Protein AF-A0A9X4P768-F1 (afdb_monomer_lite)

Foldseek 3Di:
DVVPDDPDDPPPPCVSVQQPDPVSVVVVVVVVVVVDDDPVHDDDPDPPPCNDDPDPVNCVVCPDCVPPVDDPD

Structure (mmCIF, N/CA/C/O backbone):
data_AF-A0A9X4P768-F1
#
_entry.id   AF-A0A9X4P768-F1
#
loop_
_atom_site.group_PDB
_atom_site.id
_atom_site.type_symbol
_atom_site.label_atom_id
_atom_site.label_alt_id
_atom_site.label_comp_id
_atom_site.label_asym_id
_atom_site.label_entity_id
_atom_site.label_seq_id
_atom_site.pdbx_PDB_ins_code
_atom_site.Cartn_x
_atom_site.Cartn_y
_atom_site.Cartn_z
_atom_site.occupancy
_atom_site.B_iso_or_equiv
_atom_site.auth_seq_id
_atom_site.auth_comp_id
_atom_site.auth_asym_id
_atom_site.auth_atom_id
_atom_site.pdbx_PDB_model_num
ATOM 1 N N . PRO A 1 1 ? -10.310 -9.133 31.312 1.00 86.44 1 PRO A N 1
ATOM 2 C CA . PRO A 1 1 ? -11.418 -9.047 32.301 1.00 86.44 1 PRO A CA 1
ATOM 3 C C . PRO A 1 1 ? -12.760 -8.807 31.599 1.00 86.44 1 PRO A C 1
ATOM 5 O O . PRO A 1 1 ? -12.760 -8.227 30.517 1.00 86.44 1 PRO A O 1
ATOM 8 N N . ALA A 1 2 ? -13.884 -9.219 32.197 1.00 89.31 2 ALA A N 1
ATOM 9 C CA . ALA A 1 2 ? -15.218 -8.973 31.629 1.00 89.31 2 ALA A CA 1
ATOM 10 C C . ALA A 1 2 ? -15.481 -7.472 31.378 1.00 89.31 2 ALA A C 1
ATOM 12 O O . ALA A 1 2 ? -16.094 -7.110 30.381 1.00 89.31 2 ALA A O 1
ATOM 13 N N . SER A 1 3 ? -14.906 -6.597 32.211 1.00 93.44 3 SER A N 1
ATOM 14 C CA . SER A 1 3 ? -14.971 -5.135 32.070 1.00 93.44 3 SER A CA 1
ATOM 15 C C . SER A 1 3 ? -14.231 -4.556 30.856 1.00 93.44 3 SER A C 1
ATOM 17 O O . SER A 1 3 ? -14.430 -3.391 30.536 1.00 93.44 3 SER A O 1
ATOM 19 N N . MET A 1 4 ? -13.382 -5.335 30.180 1.00 94.06 4 MET A N 1
ATOM 20 C CA . MET A 1 4 ? -12.629 -4.894 28.995 1.00 94.06 4 MET A CA 1
ATOM 21 C C . MET A 1 4 ? -13.115 -5.562 27.703 1.00 94.06 4 MET A C 1
ATOM 23 O O . MET A 1 4 ? -12.486 -5.408 26.657 1.00 94.06 4 MET A O 1
ATOM 27 N N . GLN A 1 5 ? -14.204 -6.335 27.751 1.00 95.69 5 GLN A N 1
ATOM 28 C CA . GLN A 1 5 ? -14.751 -6.943 26.542 1.00 95.69 5 GLN A CA 1
ATOM 29 C C . GLN A 1 5 ? -15.400 -5.874 25.664 1.00 95.69 5 GLN A C 1
ATOM 31 O O . GLN A 1 5 ? -16.250 -5.103 26.110 1.00 95.69 5 GLN A O 1
ATOM 36 N N . ARG A 1 6 ? -15.006 -5.841 24.390 1.00 95.62 6 ARG A N 1
ATOM 37 C CA . ARG A 1 6 ? -15.627 -4.962 23.403 1.00 95.62 6 ARG A CA 1
ATOM 38 C C . ARG A 1 6 ? -17.073 -5.398 23.171 1.00 95.62 6 ARG A C 1
ATOM 40 O O . ARG A 1 6 ? -17.312 -6.532 22.778 1.00 95.62 6 ARG A O 1
ATOM 47 N N . GLN A 1 7 ? -18.009 -4.468 23.348 1.00 95.56 7 GLN A N 1
ATOM 48 C CA . GLN A 1 7 ? -19.437 -4.693 23.082 1.00 95.56 7 GLN A CA 1
ATOM 49 C C . GLN A 1 7 ? -19.928 -4.023 21.791 1.00 95.56 7 GLN A C 1
ATOM 51 O O . GLN A 1 7 ? -21.005 -4.334 21.295 1.00 95.56 7 GLN A O 1
ATOM 56 N N . SER A 1 8 ? -19.152 -3.088 21.236 1.00 96.75 8 SER A N 1
ATOM 57 C CA . SER A 1 8 ? -19.540 -2.354 20.034 1.00 96.75 8 SER A CA 1
ATOM 58 C C . SER A 1 8 ? -19.342 -3.175 18.760 1.00 96.75 8 SER A C 1
ATOM 60 O O . SER A 1 8 ? -18.293 -3.795 18.559 1.00 96.75 8 SER A O 1
ATOM 62 N N . ALA A 1 9 ? -20.326 -3.101 17.862 1.00 96.62 9 ALA A N 1
ATOM 63 C CA . ALA A 1 9 ? -20.223 -3.640 16.512 1.00 96.62 9 ALA A CA 1
ATOM 64 C C . ALA A 1 9 ? -19.147 -2.895 15.692 1.00 96.62 9 ALA A C 1
ATOM 66 O O . ALA A 1 9 ? -18.854 -1.721 15.931 1.00 96.62 9 ALA A O 1
ATOM 67 N N . TYR A 1 10 ? -18.534 -3.579 14.725 1.00 97.00 10 TYR A N 1
ATOM 68 C CA . TYR A 1 10 ? -17.450 -3.043 13.895 1.00 97.00 10 TYR A CA 1
ATOM 69 C C . TYR A 1 10 ? -17.537 -3.547 12.461 1.00 97.00 10 TYR A C 1
ATOM 71 O O . TYR A 1 10 ? -18.267 -4.493 12.188 1.00 97.00 10 TYR A O 1
ATOM 79 N N . LEU A 1 11 ? -16.825 -2.878 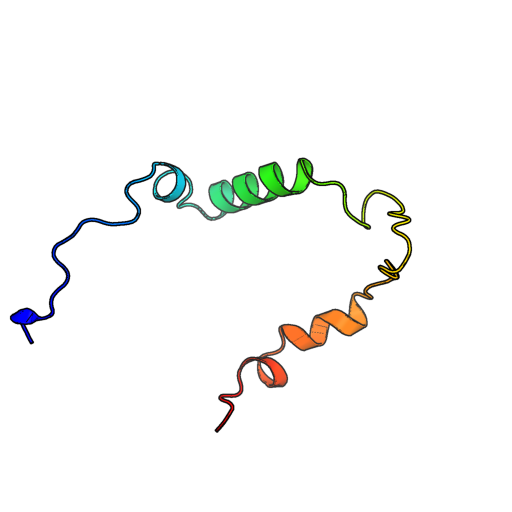11.546 1.00 97.50 11 LEU A N 1
ATOM 80 C CA . LEU A 1 11 ? -16.805 -3.215 10.116 1.00 97.50 11 LEU A CA 1
ATOM 81 C C . LEU A 1 11 ? -18.204 -3.262 9.477 1.00 97.50 11 LEU A C 1
ATOM 83 O O . LEU A 1 11 ? -18.414 -3.946 8.492 1.00 97.50 11 LEU A O 1
ATOM 87 N N . GLN A 1 12 ? -19.147 -2.472 9.993 1.00 98.00 12 GLN A N 1
ATOM 88 C CA . GLN A 1 12 ? -20.550 -2.492 9.559 1.00 98.00 12 GLN A CA 1
ATOM 89 C C . GLN A 1 12 ? -20.763 -1.983 8.123 1.00 98.00 12 GLN A C 1
ATOM 91 O O . GLN A 1 12 ? -21.836 -2.148 7.548 1.00 98.00 12 GLN A O 1
ATOM 96 N N . HIS A 1 13 ? -19.758 -1.334 7.527 1.00 98.06 13 HIS A N 1
ATOM 97 C CA . HIS A 1 13 ? -19.863 -0.852 6.158 1.00 98.06 13 HIS A CA 1
ATOM 98 C C . HIS A 1 13 ? -19.941 -2.038 5.176 1.00 98.06 13 HIS A C 1
ATOM 100 O O . HIS A 1 13 ? -19.121 -2.955 5.271 1.00 98.06 13 HIS A O 1
ATOM 106 N N . PRO A 1 14 ? -20.828 -2.007 4.162 1.00 97.31 14 PRO A N 1
ATOM 107 C CA . PRO A 1 14 ? -21.035 -3.142 3.260 1.00 97.31 14 PRO A CA 1
ATOM 108 C C . PRO A 1 14 ? -19.775 -3.648 2.550 1.00 97.31 14 PRO A C 1
ATOM 110 O O . PRO A 1 14 ? -19.723 -4.806 2.151 1.00 97.31 14 PRO A O 1
ATOM 113 N N . VAL A 1 15 ? -18.748 -2.808 2.380 1.00 97.38 15 VAL A N 1
ATOM 114 C CA . VAL A 1 15 ? -17.471 -3.215 1.760 1.00 97.38 15 VAL A CA 1
ATOM 115 C C . VAL A 1 15 ? -16.817 -4.401 2.475 1.00 97.38 15 VAL A C 1
ATOM 117 O O . VAL A 1 15 ? -16.236 -5.250 1.808 1.00 97.38 15 VAL A O 1
ATOM 120 N N . PHE A 1 16 ? -16.968 -4.499 3.798 1.00 97.81 16 PHE A N 1
ATOM 121 C CA . PHE A 1 16 ? -16.383 -5.573 4.602 1.00 97.81 16 PHE A CA 1
ATOM 122 C C . PHE A 1 16 ? -17.182 -6.878 4.540 1.00 97.81 16 PHE A C 1
ATOM 124 O O . PHE A 1 16 ? -16.713 -7.895 5.038 1.00 97.81 16 PHE A O 1
ATOM 131 N N . HIS A 1 17 ? -18.362 -6.851 3.912 1.00 96.38 17 HIS A N 1
ATOM 132 C CA . HIS A 1 17 ? -19.290 -7.979 3.838 1.00 96.38 17 HIS A CA 1
ATOM 133 C C . HIS A 1 17 ? -19.564 -8.464 2.403 1.00 96.38 17 HIS A C 1
ATOM 135 O O . HIS A 1 17 ? -20.324 -9.405 2.196 1.00 96.38 17 HIS A O 1
ATOM 141 N N . ARG A 1 18 ? -18.989 -7.803 1.388 1.00 95.75 18 ARG A N 1
ATOM 142 C CA . ARG A 1 18 ? -19.266 -8.078 -0.036 1.00 95.75 18 ARG A CA 1
ATOM 143 C C . ARG A 1 18 ? -18.260 -9.008 -0.713 1.00 95.75 18 ARG A C 1
ATOM 145 O O . ARG A 1 18 ? -18.617 -9.628 -1.705 1.00 95.75 18 ARG A O 1
ATOM 152 N N . TYR A 1 19 ? -17.026 -9.091 -0.217 1.00 97.38 19 TYR A N 1
ATOM 153 C CA . TYR A 1 19 ? -15.919 -9.773 -0.902 1.00 97.38 19 TYR A CA 1
ATOM 154 C C . TYR A 1 19 ? -15.255 -10.798 0.027 1.00 97.38 19 TYR A C 1
ATOM 156 O O . TYR A 1 19 ? -14.189 -10.544 0.579 1.00 97.38 19 TYR A O 1
ATOM 164 N N . HIS A 1 20 ? -15.910 -11.941 0.247 1.00 96.38 20 HIS A N 1
ATOM 165 C CA . HIS A 1 20 ? -15.395 -13.003 1.128 1.00 96.38 20 HIS A CA 1
ATOM 166 C C . HIS A 1 20 ? -14.744 -14.170 0.382 1.00 96.38 20 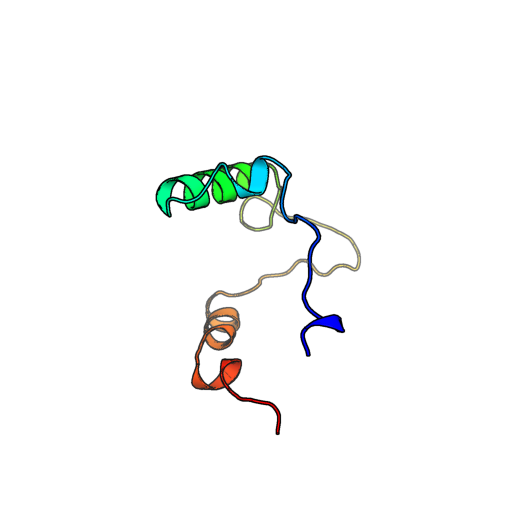HIS A C 1
ATOM 168 O O . HIS A 1 20 ? -13.957 -14.900 0.978 1.00 96.38 20 HIS A O 1
ATOM 174 N N . SER A 1 21 ? -15.052 -14.350 -0.905 1.00 97.81 21 SER A N 1
ATOM 175 C CA . SER A 1 21 ? -14.351 -15.325 -1.736 1.00 97.81 21 SER A CA 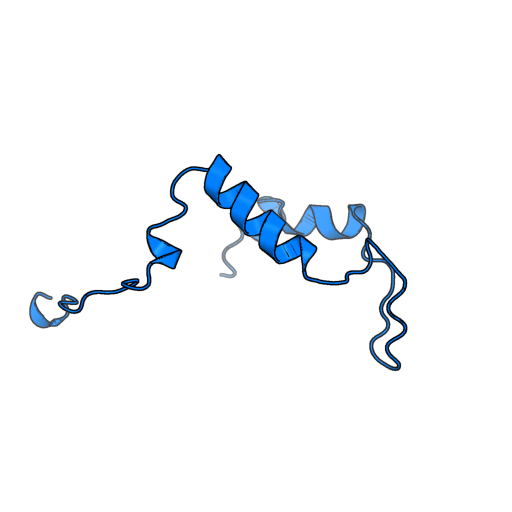1
ATOM 176 C C . SER A 1 21 ? -13.052 -14.724 -2.272 1.00 97.81 21 SER A C 1
ATOM 178 O O . SER A 1 21 ? -12.976 -13.523 -2.546 1.00 97.81 21 SER A O 1
ATOM 180 N N . GLU A 1 22 ? -12.036 -15.565 -2.464 1.00 98.31 22 GLU A N 1
ATOM 181 C CA . GLU A 1 22 ? -10.771 -15.146 -3.074 1.00 98.31 22 GLU A CA 1
ATOM 182 C C . GLU A 1 22 ? -11.011 -14.510 -4.450 1.00 98.31 22 GLU A C 1
ATOM 184 O O . GLU A 1 22 ? -10.486 -13.441 -4.748 1.00 98.31 22 GLU A O 1
ATOM 189 N N . THR A 1 23 ? -11.887 -15.105 -5.265 1.00 98.12 23 THR A N 1
ATOM 190 C CA . THR A 1 23 ? -12.215 -14.584 -6.595 1.00 98.12 23 THR A CA 1
ATOM 191 C C . THR A 1 23 ? -12.858 -13.198 -6.535 1.00 98.12 23 THR A C 1
ATOM 193 O O . THR A 1 23 ? -12.499 -12.319 -7.323 1.00 98.12 23 THR A O 1
ATOM 196 N N . ASP A 1 24 ? -13.793 -12.971 -5.612 1.00 97.50 24 ASP A N 1
ATOM 197 C CA . ASP A 1 24 ? -14.451 -11.670 -5.474 1.00 97.50 24 ASP A CA 1
ATOM 198 C C . ASP A 1 24 ? -13.487 -10.611 -4.937 1.00 97.50 24 ASP A C 1
ATOM 200 O O . ASP A 1 24 ? -13.499 -9.476 -5.421 1.00 97.50 24 ASP A O 1
ATOM 204 N N . MET A 1 25 ? -12.601 -10.988 -4.009 1.00 98.25 25 MET A N 1
ATOM 205 C CA . MET A 1 25 ? -11.538 -10.113 -3.520 1.00 98.25 25 MET A CA 1
ATOM 206 C C . MET A 1 25 ? -10.565 -9.738 -4.644 1.00 98.25 25 MET A C 1
ATOM 208 O O . MET A 1 25 ? -10.297 -8.557 -4.855 1.00 98.25 25 MET A O 1
ATOM 212 N N . MET A 1 26 ? -10.099 -10.712 -5.431 1.00 98.31 26 MET A N 1
ATOM 213 C CA . MET A 1 26 ? -9.192 -10.471 -6.558 1.00 98.31 26 MET A CA 1
ATOM 214 C C . MET A 1 26 ? -9.812 -9.538 -7.605 1.00 98.31 26 MET A C 1
ATOM 216 O O . MET A 1 26 ? -9.159 -8.607 -8.082 1.00 98.31 26 MET A O 1
ATOM 220 N N . ARG A 1 27 ? -11.101 -9.719 -7.925 1.00 98.06 27 ARG A N 1
ATOM 221 C CA . ARG A 1 27 ? -11.840 -8.807 -8.815 1.00 98.06 27 ARG A CA 1
ATOM 222 C C . ARG A 1 27 ? -11.963 -7.406 -8.223 1.00 98.06 27 ARG A C 1
ATOM 224 O O . ARG A 1 27 ? -11.820 -6.425 -8.955 1.00 98.06 27 ARG A O 1
ATOM 231 N N . TYR A 1 28 ? -12.232 -7.298 -6.923 1.00 98.31 28 TYR A N 1
ATOM 232 C CA . TYR A 1 28 ? -12.340 -6.012 -6.243 1.00 98.31 28 TYR A CA 1
ATOM 233 C C . TYR A 1 28 ? -11.012 -5.248 -6.256 1.00 98.31 28 TYR A C 1
ATOM 235 O O . TYR A 1 28 ? -10.994 -4.085 -6.663 1.00 98.31 28 TYR A O 1
ATOM 243 N N . LEU A 1 29 ? -9.902 -5.911 -5.917 1.00 98.31 29 LEU A N 1
ATOM 244 C CA . LEU A 1 29 ? -8.559 -5.329 -5.972 1.00 98.31 29 LEU A CA 1
ATOM 245 C C . LEU A 1 29 ? -8.213 -4.869 -7.390 1.00 98.31 29 LEU A C 1
ATOM 247 O O . LEU A 1 29 ? -7.829 -3.715 -7.582 1.00 98.31 29 LEU A O 1
ATOM 251 N N . LYS A 1 30 ? -8.455 -5.713 -8.404 1.00 98.31 30 LYS A N 1
ATOM 252 C CA . LYS A 1 30 ? -8.185 -5.341 -9.798 1.00 98.31 30 LYS A CA 1
ATOM 253 C C . LYS A 1 30 ? -9.024 -4.149 -10.259 1.00 98.31 30 LYS A C 1
ATOM 255 O O . LYS A 1 30 ? -8.526 -3.273 -10.962 1.00 98.31 30 LYS A O 1
ATOM 260 N N . LYS A 1 31 ? -10.296 -4.085 -9.854 1.00 98.19 31 LYS A N 1
ATOM 261 C CA . LYS A 1 31 ? -11.187 -2.958 -10.168 1.00 98.19 31 LYS A CA 1
ATOM 262 C C . LYS A 1 31 ? -10.661 -1.635 -9.610 1.00 98.19 31 LYS A C 1
ATOM 264 O O . LYS A 1 31 ? -10.874 -0.605 -10.247 1.00 98.19 31 LYS A O 1
ATOM 269 N N . LEU A 1 32 ? -10.039 -1.645 -8.432 1.00 98.31 32 LEU A N 1
ATOM 270 C CA . LEU A 1 32 ? -9.427 -0.452 -7.847 1.00 98.31 32 LEU A CA 1
ATOM 271 C C . LEU A 1 32 ? -8.116 -0.105 -8.554 1.00 98.31 32 LEU A C 1
ATOM 273 O O . LEU A 1 32 ? -7.990 1.014 -9.034 1.00 98.31 32 LEU A O 1
ATOM 277 N N . GLU A 1 33 ? -7.218 -1.078 -8.730 1.00 98.44 33 GLU A N 1
ATOM 278 C CA . GLU A 1 33 ? -5.936 -0.905 -9.433 1.00 98.44 33 GLU A CA 1
ATOM 279 C C . GLU A 1 33 ? -6.124 -0.278 -10.823 1.00 98.44 33 GLU A C 1
ATOM 281 O O . GLU A 1 33 ? -5.372 0.600 -11.236 1.00 98.44 33 GLU A O 1
ATOM 286 N N . VAL A 1 34 ? -7.166 -0.690 -11.555 1.00 98.00 34 VAL A N 1
ATOM 287 C CA . VAL A 1 34 ? -7.406 -0.192 -12.914 1.00 98.00 34 VAL A CA 1
ATOM 288 C C . VAL A 1 34 ? -7.715 1.305 -12.957 1.00 98.00 34 VAL A C 1
ATOM 290 O O . VAL A 1 34 ? -7.446 1.925 -13.988 1.00 98.00 34 VAL A O 1
ATOM 293 N N . LYS A 1 35 ? -8.232 1.890 -11.875 1.00 98.06 35 LYS A N 1
ATOM 294 C CA . LYS A 1 35 ? -8.538 3.325 -11.807 1.00 98.06 35 LYS A CA 1
ATOM 295 C C . LYS A 1 35 ? -7.292 4.193 -11.651 1.00 98.06 35 LYS A C 1
ATOM 297 O O . LYS A 1 35 ? -7.363 5.377 -11.969 1.00 98.06 35 LYS A O 1
ATOM 302 N N . ASP A 1 36 ? -6.172 3.603 -11.243 1.00 98.25 36 ASP A N 1
ATOM 303 C CA . ASP A 1 36 ? -4.963 4.339 -10.901 1.00 98.25 36 ASP A CA 1
ATOM 304 C C . ASP A 1 36 ? -3.931 4.256 -12.034 1.00 98.25 36 ASP A C 1
ATOM 306 O O . ASP A 1 36 ? -3.626 3.189 -12.580 1.00 98.25 36 ASP A O 1
ATOM 310 N N . LEU A 1 37 ? -3.373 5.405 -12.422 1.00 97.50 37 LEU A N 1
ATOM 311 C CA . LEU A 1 37 ? -2.237 5.445 -13.339 1.00 97.50 37 LEU A CA 1
ATOM 312 C C . LEU A 1 37 ? -0.961 5.115 -12.558 1.00 97.50 37 LEU A C 1
ATOM 314 O O . LEU A 1 37 ? -0.639 5.790 -11.584 1.00 97.50 37 LEU A O 1
ATOM 318 N N . SER A 1 38 ? -0.221 4.097 -12.996 1.00 97.56 38 SER A N 1
ATOM 319 C CA . SER A 1 38 ? 1.044 3.698 -12.373 1.00 97.56 38 SER A CA 1
ATOM 320 C C . SER A 1 38 ? 2.141 3.463 -13.418 1.00 97.56 38 SER A C 1
ATOM 322 O O . SER A 1 38 ? 1.896 3.524 -14.627 1.00 97.56 38 SER A O 1
ATOM 324 N N . LEU A 1 39 ? 3.369 3.203 -12.954 1.00 97.56 39 LEU A N 1
ATOM 325 C CA . LEU A 1 39 ? 4.559 3.058 -13.804 1.00 97.56 39 LEU A CA 1
ATOM 326 C C . LEU A 1 39 ? 4.503 1.862 -14.769 1.00 97.56 39 LEU A C 1
AT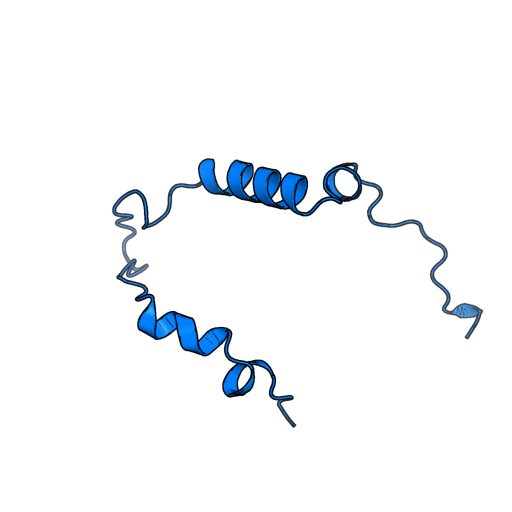OM 328 O O . LEU A 1 39 ? 5.269 1.822 -15.725 1.00 97.56 39 LEU A O 1
ATOM 332 N N . ASN A 1 40 ? 3.587 0.908 -14.563 1.00 96.75 40 ASN A N 1
ATOM 333 C CA . ASN A 1 40 ? 3.369 -0.188 -15.512 1.00 96.75 40 ASN A CA 1
ATOM 334 C C . ASN A 1 40 ? 2.596 0.242 -16.776 1.00 96.75 40 ASN A C 1
ATOM 336 O O . ASN A 1 40 ? 2.494 -0.541 -17.718 1.00 96.75 40 ASN A O 1
ATOM 340 N N . ARG A 1 41 ? 2.035 1.459 -16.794 1.00 96.75 41 ARG A N 1
ATOM 341 C CA . ARG A 1 41 ? 1.213 1.994 -17.892 1.00 96.75 41 ARG A CA 1
ATOM 342 C C . ARG A 1 41 ? 1.890 3.126 -18.644 1.00 96.75 41 ARG A C 1
ATOM 344 O O . ARG A 1 41 ? 1.790 3.182 -19.864 1.00 96.75 41 ARG A O 1
ATOM 351 N N . ALA A 1 42 ? 2.525 4.049 -17.931 1.00 97.25 42 ALA A N 1
ATOM 352 C CA . ALA A 1 42 ? 3.145 5.220 -18.534 1.00 97.25 42 ALA A CA 1
ATOM 353 C C . ALA A 1 42 ? 4.259 5.784 -17.650 1.00 97.25 42 ALA A C 1
ATOM 355 O O . ALA A 1 42 ? 4.325 5.524 -16.448 1.00 97.25 42 ALA A O 1
ATOM 356 N N . MET A 1 43 ? 5.100 6.622 -18.254 1.00 97.88 43 MET A N 1
ATOM 357 C CA . MET A 1 43 ? 6.013 7.484 -17.513 1.00 97.88 43 MET A CA 1
ATOM 358 C C . MET A 1 43 ? 5.221 8.469 -16.641 1.00 97.88 43 MET A C 1
ATOM 360 O O . MET A 1 43 ? 4.269 9.093 -17.110 1.00 97.88 43 MET A O 1
ATOM 364 N N . ILE A 1 44 ? 5.661 8.655 -15.395 1.00 98.31 44 ILE A N 1
ATOM 365 C CA . ILE A 1 44 ? 5.108 9.634 -14.449 1.00 98.31 44 ILE A CA 1
ATOM 366 C C . ILE A 1 44 ? 6.219 10.650 -14.110 1.00 98.31 44 ILE A C 1
ATOM 368 O O . ILE A 1 44 ? 7.002 10.416 -13.186 1.00 98.31 44 ILE A O 1
ATOM 372 N N . PRO A 1 45 ? 6.355 11.759 -14.869 1.00 96.38 45 PRO A N 1
ATOM 373 C CA . PRO A 1 45 ? 7.488 12.682 -14.763 1.00 96.38 45 PRO A CA 1
ATOM 374 C C . PRO A 1 45 ? 7.277 13.734 -13.663 1.00 96.38 45 PRO A C 1
ATOM 376 O O . PRO A 1 45 ? 7.225 14.936 -13.920 1.00 96.38 45 PRO A O 1
ATOM 379 N N . LEU A 1 46 ? 7.135 13.285 -12.417 1.00 96.94 46 LEU A N 1
ATOM 380 C CA . LEU A 1 46 ? 7.013 14.186 -11.272 1.00 96.94 46 LEU A CA 1
ATOM 381 C C . LEU A 1 46 ? 8.397 14.695 -10.854 1.00 96.94 46 LEU A C 1
ATOM 383 O O . LEU A 1 46 ? 9.253 13.925 -10.406 1.00 96.94 46 LEU A O 1
ATOM 387 N N . GLY A 1 47 ? 8.615 16.003 -11.007 1.00 97.19 47 GLY A N 1
ATOM 388 C CA . GLY A 1 47 ? 9.844 16.668 -10.578 1.00 97.19 47 GLY A CA 1
ATOM 389 C C . GLY A 1 47 ? 10.126 16.416 -9.095 1.00 97.19 47 GLY A C 1
ATOM 390 O O . GLY A 1 47 ? 9.214 16.420 -8.276 1.00 97.19 47 GLY A O 1
ATOM 391 N N . SER A 1 48 ? 11.394 16.173 -8.753 1.00 96.38 48 SER A N 1
ATOM 392 C CA . SER A 1 48 ? 11.861 15.851 -7.393 1.00 96.38 48 SER A CA 1
ATOM 393 C C . SER A 1 48 ? 11.408 14.503 -6.800 1.00 96.38 48 SER A C 1
ATOM 395 O O . SER A 1 48 ? 11.941 14.110 -5.765 1.00 96.38 48 SER A O 1
ATOM 397 N N . CYS A 1 49 ? 10.499 13.751 -7.433 1.00 97.25 49 CYS A N 1
ATOM 398 C CA . CYS A 1 49 ? 10.049 12.446 -6.921 1.00 97.25 49 CYS A CA 1
ATOM 399 C C . CYS A 1 49 ? 10.946 11.275 -7.347 1.00 97.25 49 CYS A C 1
ATOM 401 O O . CYS A 1 49 ? 10.928 10.226 -6.716 1.00 97.25 49 CYS A O 1
ATOM 403 N N . THR A 1 50 ? 11.744 11.448 -8.406 1.00 95.19 50 THR A N 1
ATOM 404 C CA . THR A 1 50 ? 12.648 10.412 -8.941 1.00 95.19 50 THR A CA 1
ATOM 405 C C . THR A 1 50 ? 11.931 9.079 -9.217 1.00 95.19 50 THR A C 1
ATOM 407 O O . THR A 1 50 ? 12.357 8.022 -8.753 1.00 95.19 50 THR A O 1
ATOM 410 N N . MET A 1 51 ? 10.839 9.126 -9.988 1.00 97.38 51 MET A N 1
ATOM 411 C CA . MET A 1 51 ? 10.031 7.956 -10.368 1.00 97.38 51 MET A CA 1
ATOM 412 C C . MET A 1 51 ? 10.781 7.039 -11.355 1.00 97.38 51 MET A C 1
ATOM 414 O O . MET A 1 51 ? 10.522 7.050 -12.558 1.00 97.38 51 MET A O 1
ATOM 418 N N . LYS A 1 52 ? 11.761 6.288 -10.840 1.00 97.69 52 LYS A N 1
ATOM 419 C CA . LYS A 1 52 ? 12.647 5.376 -11.580 1.00 97.69 52 LYS A CA 1
ATOM 420 C C . LYS A 1 52 ? 12.130 3.930 -11.565 1.00 97.69 52 LYS A C 1
ATOM 422 O O . LYS A 1 52 ? 11.061 3.640 -11.034 1.00 97.69 52 LYS A O 1
ATOM 427 N N . LEU A 1 53 ? 12.904 3.0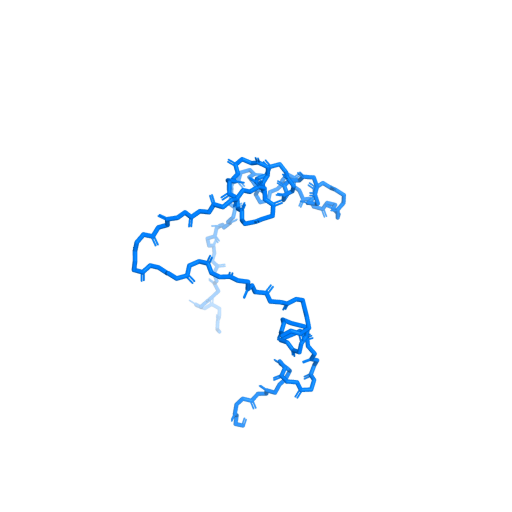27 -12.165 1.00 97.38 53 LEU A N 1
ATOM 428 C CA . LEU A 1 53 ? 12.641 1.592 -12.119 1.00 97.38 53 LEU A CA 1
ATOM 429 C C . LEU A 1 53 ? 12.672 1.080 -10.672 1.00 97.38 53 LEU A C 1
ATOM 431 O O . LEU A 1 53 ? 13.660 1.280 -9.974 1.00 97.38 53 LEU A O 1
ATOM 435 N N . ASN A 1 54 ? 11.618 0.361 -10.291 1.00 97.44 54 ASN A N 1
ATOM 436 C CA . ASN A 1 54 ? 11.602 -0.516 -9.124 1.00 97.44 54 ASN A CA 1
ATOM 437 C C . ASN A 1 54 ? 11.721 -1.950 -9.661 1.00 97.44 54 ASN A C 1
ATOM 439 O O . ASN A 1 54 ? 10.739 -2.487 -10.184 1.00 97.44 54 ASN A O 1
ATOM 443 N N . ALA A 1 55 ? 12.922 -2.533 -9.663 1.00 97.69 55 ALA A N 1
ATOM 444 C CA . ALA A 1 55 ? 13.152 -3.789 -10.373 1.00 97.69 55 ALA A CA 1
ATOM 445 C C . ALA A 1 55 ? 12.533 -4.980 -9.624 1.00 97.69 55 ALA A C 1
ATOM 447 O O . ALA A 1 55 ? 12.609 -5.072 -8.401 1.00 97.69 55 ALA A O 1
ATOM 448 N N . ALA A 1 56 ? 11.971 -5.950 -10.354 1.00 96.56 56 ALA A N 1
ATOM 449 C CA . ALA A 1 56 ? 11.373 -7.140 -9.737 1.00 96.56 56 ALA A CA 1
ATOM 450 C C . ALA A 1 56 ? 12.376 -7.919 -8.864 1.00 96.56 56 ALA A C 1
ATOM 452 O O . ALA A 1 56 ? 12.014 -8.400 -7.793 1.00 96.56 56 ALA A O 1
ATOM 453 N N . ALA A 1 57 ? 13.642 -7.983 -9.294 1.00 96.62 57 ALA A N 1
ATOM 454 C CA . ALA A 1 57 ? 14.718 -8.627 -8.544 1.00 96.62 57 ALA A CA 1
ATOM 455 C C . ALA A 1 57 ? 15.008 -7.937 -7.196 1.00 96.62 57 ALA A C 1
ATOM 457 O O . ALA A 1 57 ? 15.305 -8.619 -6.223 1.00 96.62 57 ALA A O 1
ATOM 458 N N . GLU A 1 58 ? 14.877 -6.608 -7.119 1.00 97.06 58 GLU A N 1
ATOM 459 C CA . GLU A 1 58 ? 15.073 -5.842 -5.878 1.00 97.06 58 GLU A CA 1
ATOM 460 C C . GLU A 1 58 ? 13.905 -6.054 -4.901 1.00 97.06 58 GLU A C 1
ATOM 462 O O . GLU A 1 58 ? 14.102 -6.111 -3.690 1.00 97.06 58 GLU A O 1
ATOM 467 N N . MET A 1 59 ? 12.685 -6.212 -5.425 1.00 97.44 59 MET A N 1
ATOM 468 C CA . MET A 1 59 ? 11.470 -6.347 -4.614 1.00 97.44 59 MET A CA 1
ATOM 469 C C . MET A 1 59 ? 11.256 -7.761 -4.058 1.00 97.44 59 MET A C 1
ATOM 471 O O . MET A 1 59 ? 10.621 -7.914 -3.017 1.00 97.44 59 MET A O 1
ATOM 475 N N . MET A 1 60 ? 11.770 -8.798 -4.728 1.00 95.81 60 MET A N 1
ATOM 476 C CA . MET A 1 60 ? 11.503 -10.204 -4.388 1.00 95.81 60 MET A CA 1
ATOM 477 C C . MET A 1 60 ? 11.919 -10.571 -2.955 1.00 95.81 60 MET A C 1
ATOM 479 O O . MET A 1 60 ? 11.197 -11.293 -2.264 1.00 95.81 60 MET A O 1
ATOM 483 N N . CYS A 1 61 ? 13.046 -10.032 -2.483 1.00 94.38 61 CYS A N 1
ATOM 484 C CA . CYS A 1 61 ? 13.572 -10.317 -1.147 1.00 94.38 61 CYS A CA 1
ATOM 485 C C . CYS A 1 61 ? 12.666 -9.805 -0.017 1.00 94.38 61 CYS A C 1
ATOM 487 O O . CYS A 1 61 ? 12.716 -10.335 1.089 1.00 94.38 61 CYS A O 1
ATOM 489 N N . LEU A 1 62 ? 11.807 -8.813 -0.278 1.00 95.94 62 LEU A N 1
ATOM 490 C CA . LEU A 1 62 ? 10.949 -8.211 0.748 1.00 95.94 62 LEU A CA 1
ATOM 491 C C . LEU A 1 62 ? 9.858 -9.159 1.260 1.00 95.94 62 LEU A C 1
ATOM 493 O O . LEU A 1 62 ? 9.376 -8.976 2.371 1.00 95.94 62 LEU A O 1
ATOM 497 N N . SER A 1 63 ? 9.452 -10.153 0.467 1.00 94.75 63 SER A N 1
ATOM 498 C CA . SER A 1 63 ? 8.439 -11.148 0.858 1.00 94.75 63 SER A CA 1
ATOM 499 C C . SER A 1 63 ? 9.028 -12.468 1.359 1.00 94.75 63 SER A C 1
ATOM 501 O O . SER A 1 63 ? 8.277 -13.368 1.732 1.00 94.75 63 SER A O 1
ATOM 503 N N . MET A 1 64 ? 10.354 -12.614 1.337 1.00 96.62 64 MET A N 1
ATOM 504 C CA . MET A 1 64 ? 11.024 -13.838 1.769 1.00 96.62 64 MET A CA 1
ATOM 505 C C . MET A 1 64 ? 10.955 -13.969 3.300 1.00 96.62 64 MET A C 1
ATOM 507 O O . MET A 1 64 ? 11.327 -13.016 3.993 1.00 96.62 64 MET A O 1
ATOM 511 N N . PRO A 1 65 ? 10.498 -15.109 3.854 1.00 96.62 65 PRO A N 1
ATOM 512 C CA . PRO A 1 65 ? 10.367 -15.297 5.301 1.00 96.62 65 PRO A CA 1
ATOM 513 C C . PRO A 1 65 ? 11.665 -15.065 6.079 1.00 96.62 65 PRO A C 1
ATOM 515 O O . PRO A 1 65 ? 11.624 -14.574 7.202 1.00 96.62 65 PRO A O 1
ATOM 518 N N . GLU A 1 66 ? 12.813 -15.366 5.474 1.00 95.94 66 GLU A N 1
ATOM 519 C CA . GLU A 1 66 ? 14.140 -15.183 6.062 1.00 95.94 66 GLU A CA 1
ATOM 520 C C . GLU A 1 66 ? 14.460 -13.707 6.338 1.00 95.94 66 GLU A C 1
ATOM 522 O O . GLU A 1 66 ? 15.222 -13.409 7.254 1.00 95.94 66 GLU A O 1
ATOM 527 N N . PHE A 1 67 ? 13.863 -12.788 5.572 1.00 95.69 67 PHE A N 1
ATOM 528 C CA . PHE A 1 67 ? 14.007 -11.344 5.758 1.00 95.69 67 PHE A CA 1
ATOM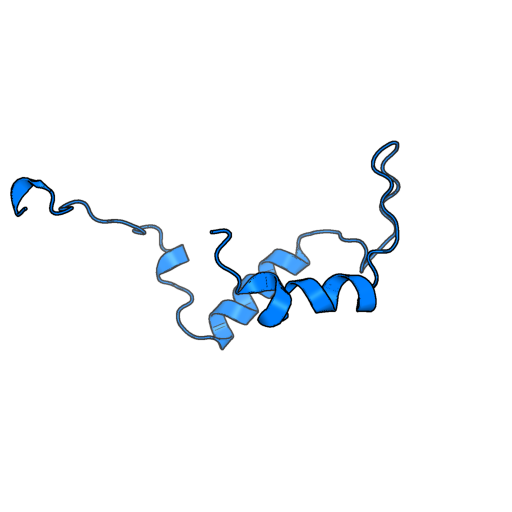 529 C C . PHE A 1 67 ? 12.802 -10.731 6.483 1.00 95.69 67 PHE A C 1
ATOM 531 O O . PHE A 1 67 ? 12.975 -9.947 7.412 1.00 95.69 67 PHE A O 1
ATOM 538 N N . ALA A 1 68 ? 11.579 -11.077 6.074 1.00 96.44 68 ALA A N 1
ATOM 539 C CA . ALA A 1 68 ? 10.348 -10.444 6.554 1.00 96.44 68 ALA A CA 1
ATOM 540 C C . ALA A 1 68 ? 9.771 -11.071 7.833 1.00 96.44 68 ALA A C 1
ATOM 542 O O . ALA A 1 68 ? 8.963 -10.445 8.515 1.00 96.44 68 ALA A O 1
ATOM 543 N N . GLY A 1 69 ? 10.145 -12.315 8.144 1.00 96.06 69 GLY A N 1
ATOM 544 C CA . GLY A 1 69 ? 9.604 -13.087 9.265 1.00 96.06 69 GLY A CA 1
ATOM 545 C C . GLY A 1 69 ? 10.372 -12.931 10.577 1.00 96.06 69 GLY A C 1
ATOM 546 O O . GLY A 1 69 ? 10.032 -13.592 11.557 1.00 96.06 69 GLY A O 1
ATOM 547 N N . LEU A 1 70 ? 11.410 -12.092 10.611 1.00 95.94 70 LEU A N 1
ATOM 548 C CA . LEU A 1 70 ? 12.218 -11.874 11.806 1.00 95.94 70 LEU A CA 1
ATOM 549 C C . LEU A 1 70 ? 11.516 -10.897 12.752 1.00 95.94 70 LEU A C 1
ATOM 551 O O . LEU A 1 70 ? 11.258 -9.744 12.406 1.00 95.94 70 LEU A O 1
ATOM 555 N N . HIS A 1 71 ? 11.244 -11.349 13.976 1.00 97.00 71 HIS A N 1
ATOM 556 C CA . HIS A 1 71 ? 10.903 -10.430 15.053 1.00 97.00 71 HIS A CA 1
ATOM 557 C C . HIS A 1 71 ? 12.153 -9.593 15.391 1.00 97.00 71 HIS A C 1
ATOM 559 O O . HIS A 1 71 ? 13.244 -10.157 15.468 1.00 97.00 71 HIS A O 1
ATOM 565 N N . PRO A 1 72 ? 12.036 -8.265 15.568 1.00 95.38 72 PRO A N 1
ATOM 566 C CA . PRO A 1 72 ? 13.200 -7.385 15.691 1.00 95.38 72 PRO A CA 1
ATOM 567 C C . PRO A 1 72 ? 14.076 -7.634 16.931 1.00 95.38 72 PRO A C 1
ATOM 569 O O . PRO A 1 72 ? 15.232 -7.214 16.919 1.00 95.38 72 PRO A O 1
ATOM 572 N N . PHE A 1 73 ? 13.550 -8.292 17.973 1.00 93.25 73 PHE A N 1
ATOM 573 C CA . PHE A 1 73 ? 14.262 -8.623 19.216 1.00 93.25 73 PHE A CA 1
ATOM 574 C C . PHE A 1 73 ? 13.877 -10.000 19.753 1.00 93.25 73 PHE A C 1
ATOM 576 O O . PHE A 1 73 ? 12.660 -10.298 19.741 1.00 93.25 73 PHE A O 1
#

InterPro domains:
  IPR015424 Pyridoxal phosphate-dependent transferase [SSF53383] (8-72)
  IPR020581 Glycine cleavage system P protein [PTHR11773] (2-73)

Secondary structure (DSSP, 8-state):
-GGG---S----STHHHH--SHHHHHHHHHHHHTTS--TTTS----TTT------HHHHHGGG-HHHHS----

Sequence (73 aa):
PASMQRQSAYLQHPVFHRYHSETDMMRYLKKLEVKDLSLNRAMIPLGSCTMKLNAAAEMMCLSMPEFAGLHPF

pLDDT: mean 96.67, std 1.9, range [86.44, 98.44]

Radius of gyration: 19.84 Å; chains: 1; bounding box: 36×32×51 Å

Organism: NCBI:txid1281486